Protein AF-A0A0L0JC84-F1 (afdb_monomer_lite)

Organism: NCBI:txid42234

pLDDT: mean 90.28, std 10.42, range [37.69, 98.5]

Radius of gyration: 19.43 Å; chains: 1; bounding box: 51×26×52 Å

InterPro domains:
  IPR034660 DinB/YfiT-like putative metalloenzymes [SSF109854] (8-104)

Sequence (166 aa):
MDHKDVDAAVAELLRVLGPRTSD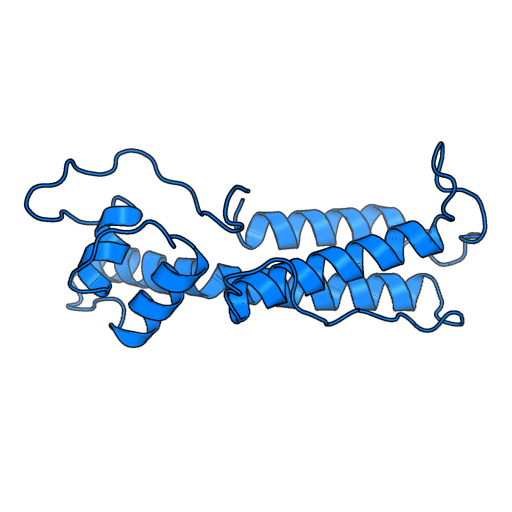DWTVPAGPLEWTCWETAAHIGHDLLAYAAQLAAQPTDGYLPIDLNVRPTASPAEVLQAVTACGGLLSSALATAETLLHTHDITQGLSVDWRPPAPLSTAVLTRLFPTAPPGDPTQVLLWCTGRGELTGLPRQTSWRWQAAQPD

Foldseek 3Di:
DFLVVLVVVLVVVCVPCVVVLPPDQCPCPVPDPDTNLVVLLVLLFVLQQLLVCLQPVDPDDTDPDTDDDPPPDGPVRSSVSNVVSSVSSSVSRVLLVVQVVVVVVCVVVVHPDFRDQVSLVSQCVRFVVVFDDDRSRQSSCQQVQNHDDPPDDGDPDHGTPSDDDD

Secondary structure (DSSP, 8-state):
--HHHHHHHHHHHHHHHGGGTTS-TTSB-TTSSSBHHHHHHHHHHHHHHHHHHHHH--SSSS-S------TT--HHHHHHHHHHHHHHHHHHHHHHHHHHHHHHHHHHTT------HHHHHHHHHHH-TTPPSS-HHHHHHHHTTSS--TTSPPPSS-----S---

Structure (mmCIF, N/CA/C/O backbone):
data_AF-A0A0L0JC84-F1
#
_entry.id   AF-A0A0L0JC84-F1
#
loop_
_atom_site.group_PDB
_atom_site.id
_atom_site.type_symbol
_atom_site.label_atom_id
_atom_site.label_alt_id
_atom_site.label_comp_id
_atom_site.label_asym_id
_atom_site.label_entity_id
_atom_site.label_seq_id
_atom_site.pdbx_PDB_ins_code
_atom_site.Cartn_x
_atom_site.Cartn_y
_atom_site.Cartn_z
_atom_site.occupancy
_atom_site.B_iso_or_equiv
_atom_site.auth_seq_id
_atom_site.auth_comp_id
_atom_site.auth_asym_id
_atom_site.auth_atom_id
_atom_site.pdbx_PDB_model_num
ATOM 1 N N . MET A 1 1 ? -4.615 8.855 1.224 1.00 64.12 1 MET A N 1
ATOM 2 C CA . MET A 1 1 ? -4.128 7.802 0.333 1.00 64.12 1 MET A CA 1
ATOM 3 C C . MET A 1 1 ? -4.551 6.482 0.942 1.00 64.12 1 MET A C 1
ATOM 5 O O . MET A 1 1 ? -4.226 6.269 2.107 1.00 64.12 1 MET A O 1
ATOM 9 N N . ASP A 1 2 ? -5.362 5.694 0.247 1.00 75.12 2 ASP A N 1
ATOM 10 C CA . ASP A 1 2 ? -5.817 4.363 0.672 1.00 75.12 2 ASP A CA 1
ATOM 11 C C . ASP A 1 2 ? -5.323 3.266 -0.297 1.00 75.12 2 ASP A C 1
ATOM 13 O O . ASP A 1 2 ? -4.504 3.525 -1.178 1.00 75.12 2 ASP A O 1
ATOM 17 N N . HIS A 1 3 ? -5.782 2.024 -0.118 1.00 82.25 3 HIS A N 1
ATOM 18 C CA . HIS A 1 3 ? -5.393 0.897 -0.975 1.00 82.25 3 HIS A CA 1
ATOM 19 C C . HIS A 1 3 ? -5.759 1.096 -2.459 1.00 82.25 3 HIS A C 1
ATOM 21 O O . HIS A 1 3 ? -5.001 0.680 -3.330 1.00 82.25 3 HIS A O 1
ATOM 27 N N . LYS A 1 4 ? -6.868 1.786 -2.763 1.00 84.88 4 LYS A N 1
ATOM 28 C CA . LYS A 1 4 ? -7.316 2.037 -4.142 1.00 84.88 4 LYS A CA 1
ATOM 29 C C . LYS A 1 4 ? -6.406 3.028 -4.843 1.00 84.88 4 LYS A C 1
ATOM 31 O O . LYS A 1 4 ? -6.193 2.898 -6.044 1.00 84.88 4 LYS A O 1
ATOM 36 N N . ASP A 1 5 ? -5.859 3.993 -4.108 1.00 89.56 5 ASP A N 1
ATOM 37 C CA . ASP A 1 5 ? -4.864 4.916 -4.656 1.00 89.56 5 ASP A CA 1
ATOM 38 C C . ASP A 1 5 ? -3.587 4.165 -5.072 1.00 89.56 5 ASP A C 1
ATOM 40 O O . ASP A 1 5 ? -3.033 4.441 -6.137 1.00 89.56 5 ASP A O 1
ATOM 44 N N . VAL A 1 6 ? -3.150 3.177 -4.275 1.00 91.31 6 VAL A N 1
ATOM 45 C CA . VAL A 1 6 ? -2.009 2.305 -4.615 1.00 91.31 6 VAL A CA 1
ATOM 46 C C . VAL A 1 6 ? -2.327 1.462 -5.850 1.00 91.31 6 VAL A C 1
ATOM 48 O O . VAL A 1 6 ? -1.548 1.456 -6.803 1.00 91.31 6 VAL A O 1
ATOM 51 N N . ASP A 1 7 ? -3.490 0.806 -5.871 1.00 89.56 7 ASP A N 1
ATOM 52 C CA . ASP A 1 7 ? -3.922 -0.020 -7.003 1.00 89.56 7 ASP A CA 1
ATOM 53 C C . ASP A 1 7 ? -4.028 0.807 -8.296 1.00 89.56 7 ASP A C 1
ATOM 55 O O . ASP A 1 7 ? -3.571 0.375 -9.355 1.00 89.56 7 ASP A O 1
ATOM 59 N N . ALA A 1 8 ? -4.577 2.023 -8.216 1.00 93.38 8 ALA A N 1
ATOM 60 C CA . ALA A 1 8 ? -4.702 2.933 -9.350 1.00 93.38 8 ALA A CA 1
ATOM 61 C C . ALA A 1 8 ? -3.337 3.422 -9.855 1.00 93.38 8 ALA A C 1
ATOM 63 O O . ALA A 1 8 ? -3.119 3.464 -11.066 1.00 93.38 8 ALA A O 1
ATOM 64 N N . ALA A 1 9 ? -2.404 3.751 -8.956 1.00 94.88 9 ALA A N 1
ATOM 65 C CA . ALA A 1 9 ? -1.054 4.168 -9.328 1.00 94.88 9 ALA A CA 1
ATOM 66 C C . ALA A 1 9 ? -0.276 3.038 -10.023 1.00 94.88 9 ALA A C 1
ATOM 68 O O . ALA A 1 9 ? 0.359 3.266 -11.054 1.00 94.88 9 ALA A O 1
ATOM 69 N N . VAL A 1 10 ? -0.368 1.807 -9.508 1.00 95.75 10 VAL A N 1
ATOM 70 C CA . VAL A 1 10 ? 0.247 0.624 -10.133 1.00 95.75 10 VAL A CA 1
ATOM 71 C C . VAL A 1 10 ? -0.405 0.322 -11.482 1.00 95.75 10 VAL A C 1
ATOM 73 O O . VAL A 1 10 ? 0.299 0.066 -12.459 1.00 95.75 10 VAL A O 1
ATOM 76 N N . ALA A 1 11 ? -1.735 0.395 -11.577 1.00 96.25 11 ALA A N 1
ATOM 77 C CA . ALA A 1 11 ? -2.446 0.199 -12.838 1.00 96.25 11 ALA A CA 1
ATOM 78 C C . ALA A 1 11 ? -2.040 1.239 -13.893 1.00 96.25 11 ALA A C 1
ATOM 80 O O . ALA A 1 11 ? -1.827 0.884 -15.053 1.00 96.25 11 ALA A O 1
ATOM 81 N N . GLU A 1 12 ? -1.883 2.503 -13.501 1.00 98.31 12 GLU A N 1
ATOM 82 C CA . GLU A 1 12 ? -1.438 3.573 -14.393 1.00 98.31 12 GLU A CA 1
ATOM 83 C C . GLU A 1 12 ? 0.011 3.367 -14.855 1.00 98.31 12 GLU A C 1
ATOM 85 O O . GLU A 1 12 ? 0.305 3.481 -16.048 1.00 98.31 12 GLU A O 1
ATOM 90 N N . LEU A 1 13 ? 0.902 2.967 -13.943 1.00 97.69 13 LEU A N 1
ATOM 91 C CA . LEU A 1 13 ? 2.276 2.589 -14.268 1.00 97.69 13 LEU A CA 1
ATOM 92 C C . LEU A 1 13 ? 2.306 1.458 -15.306 1.00 97.69 13 LEU A C 1
ATOM 94 O O . LEU A 1 13 ? 2.991 1.573 -16.324 1.00 97.69 13 LEU A O 1
ATOM 98 N N . LEU A 1 14 ? 1.523 0.393 -15.103 1.00 97.88 14 LEU A N 1
ATOM 99 C CA . LEU A 1 14 ? 1.427 -0.725 -16.048 1.00 97.88 14 LEU A CA 1
ATOM 100 C C . LEU A 1 14 ? 0.826 -0.304 -17.391 1.00 97.88 14 LEU A C 1
ATOM 102 O O . LEU A 1 14 ? 1.289 -0.753 -18.439 1.00 97.88 14 LEU A O 1
ATOM 106 N N . ARG A 1 15 ? -0.178 0.577 -17.382 1.00 98.38 15 ARG A N 1
ATOM 107 C CA . ARG A 1 15 ? -0.805 1.104 -18.600 1.00 98.38 15 ARG A CA 1
ATOM 108 C C . ARG A 1 15 ? 0.208 1.845 -19.475 1.00 98.38 15 ARG A C 1
ATOM 110 O O . ARG A 1 15 ? 0.148 1.734 -20.699 1.00 98.38 15 ARG A O 1
ATOM 117 N N . VAL A 1 16 ? 1.120 2.599 -18.861 1.00 98.19 16 VAL A N 1
ATOM 118 C CA . VAL A 1 16 ? 2.134 3.397 -19.567 1.00 98.19 16 VAL A CA 1
ATOM 119 C C . VAL A 1 16 ? 3.351 2.557 -19.963 1.00 98.19 16 VAL A C 1
ATOM 121 O O . VAL A 1 16 ? 3.801 2.641 -21.107 1.00 98.19 16 VAL A O 1
ATOM 124 N N . LEU A 1 17 ? 3.882 1.744 -19.045 1.00 97.81 17 LEU A N 1
ATOM 125 C CA . LEU A 1 17 ? 5.154 1.034 -19.228 1.00 97.81 17 LEU A CA 1
ATOM 126 C C . LEU A 1 17 ? 5.000 -0.379 -19.801 1.00 97.81 17 LEU A C 1
ATOM 128 O O . LEU A 1 17 ? 5.919 -0.875 -20.448 1.00 97.81 17 LEU A O 1
ATOM 132 N N . GLY A 1 18 ? 3.848 -1.028 -19.624 1.00 97.12 18 GLY A N 1
ATOM 133 C CA . GLY A 1 18 ? 3.590 -2.382 -20.126 1.00 97.12 18 GLY A CA 1
ATOM 134 C C . GLY A 1 18 ? 3.844 -2.541 -21.634 1.00 97.12 18 GLY A C 1
ATOM 135 O O . GLY A 1 18 ? 4.572 -3.459 -22.025 1.00 97.12 18 GLY A O 1
ATOM 136 N N . PRO A 1 19 ? 3.348 -1.627 -22.494 1.00 98.50 19 PRO A N 1
ATOM 137 C CA . PRO A 1 19 ? 3.623 -1.656 -23.934 1.00 98.50 19 PRO A CA 1
ATOM 138 C C . PRO A 1 19 ? 5.084 -1.374 -24.325 1.00 98.50 19 PRO A C 1
ATOM 140 O O . PRO A 1 19 ? 5.423 -1.484 -25.498 1.00 98.50 19 PRO A O 1
ATOM 143 N N . ARG A 1 20 ? 5.936 -0.974 -23.372 1.00 98.06 20 ARG A N 1
ATOM 144 C CA . ARG A 1 20 ? 7.325 -0.521 -23.572 1.00 98.06 20 ARG A CA 1
ATOM 145 C C . ARG A 1 20 ? 8.355 -1.521 -23.045 1.00 98.06 20 ARG A C 1
ATOM 147 O O . ARG A 1 20 ? 9.531 -1.198 -22.926 1.00 98.06 20 ARG A O 1
ATOM 154 N N . THR A 1 21 ? 7.929 -2.734 -22.700 1.00 98.00 21 THR A N 1
ATOM 155 C CA . THR A 1 21 ? 8.794 -3.759 -22.089 1.00 98.00 21 THR A CA 1
ATOM 156 C C . THR A 1 21 ? 9.859 -4.326 -23.034 1.00 98.00 21 THR A C 1
ATOM 158 O O . THR A 1 21 ? 10.797 -4.964 -22.562 1.00 98.00 21 THR A O 1
ATOM 161 N N . SER A 1 22 ? 9.739 -4.085 -24.345 1.00 97.62 22 SER A N 1
ATOM 162 C CA . SER A 1 22 ? 10.750 -4.419 -25.360 1.00 97.62 22 SER A CA 1
ATOM 163 C C . SER A 1 22 ? 11.745 -3.294 -25.656 1.00 97.62 22 SER A C 1
ATOM 165 O O . SER A 1 22 ? 12.679 -3.513 -26.425 1.00 97.62 22 SER A O 1
ATOM 167 N N . ASP A 1 23 ? 11.524 -2.093 -25.117 1.00 98.06 23 ASP A N 1
ATOM 168 C CA . ASP A 1 23 ? 12.410 -0.949 -25.332 1.00 98.06 23 ASP A CA 1
ATOM 169 C C . ASP A 1 23 ? 13.691 -1.105 -24.486 1.00 98.06 23 ASP A C 1
ATOM 171 O O . ASP A 1 23 ? 13.743 -1.894 -23.539 1.00 98.06 23 ASP A O 1
ATOM 175 N N . ASP A 1 24 ? 14.740 -0.345 -24.807 1.00 97.50 24 ASP A N 1
ATOM 176 C CA . ASP A 1 24 ? 15.986 -0.362 -24.035 1.00 97.50 24 ASP A CA 1
ATOM 177 C C . ASP A 1 24 ? 15.820 0.389 -22.705 1.00 97.50 24 ASP A C 1
ATOM 179 O O . ASP A 1 24 ? 15.730 1.615 -22.674 1.00 97.50 24 ASP A O 1
ATOM 183 N N . TRP A 1 25 ? 15.773 -0.355 -21.598 1.00 98.19 25 TRP A N 1
ATOM 184 C CA . TRP A 1 25 ? 15.642 0.198 -20.245 1.00 98.19 25 TRP A CA 1
ATOM 185 C C . TRP A 1 25 ? 16.988 0.438 -19.551 1.00 98.19 25 TRP A C 1
ATOM 187 O O . TRP A 1 25 ? 16.999 0.869 -18.398 1.00 98.19 25 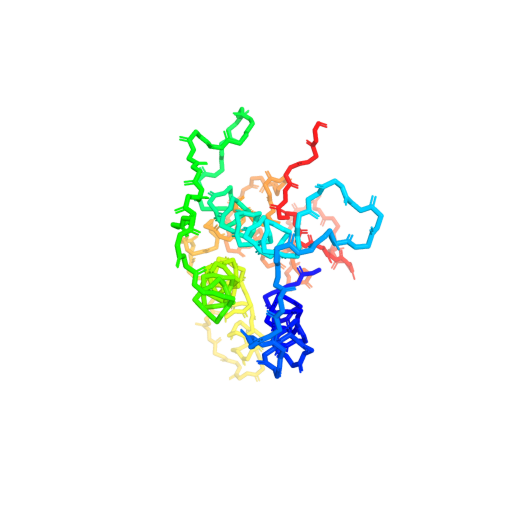TRP A O 1
ATOM 197 N N . THR A 1 26 ? 18.110 0.184 -20.233 1.00 96.81 26 THR A N 1
ATOM 198 C CA . THR A 1 26 ? 19.456 0.498 -19.724 1.00 96.81 26 THR A CA 1
ATOM 199 C C . THR A 1 26 ? 19.825 1.970 -19.912 1.00 96.81 26 THR A C 1
ATOM 201 O O . THR A 1 26 ? 20.831 2.434 -19.382 1.00 96.81 26 THR A O 1
ATOM 204 N N . VAL A 1 27 ? 19.000 2.730 -20.638 1.00 97.81 27 VAL A N 1
ATOM 205 C CA . VAL A 1 27 ? 19.157 4.180 -20.784 1.00 97.81 27 VAL A CA 1
ATOM 206 C C . VAL A 1 27 ? 18.801 4.917 -19.483 1.00 97.81 27 VAL A C 1
ATOM 208 O O . VAL A 1 27 ? 17.962 4.425 -18.719 1.00 97.81 27 VAL A O 1
ATOM 211 N N . PRO A 1 28 ? 19.374 6.111 -19.234 1.00 98.12 28 PRO A N 1
ATOM 212 C CA . PRO A 1 28 ? 19.018 6.941 -18.083 1.00 98.12 28 PRO A CA 1
ATOM 213 C C . PRO A 1 28 ? 17.527 7.308 -18.034 1.00 98.12 28 PRO A C 1
ATOM 215 O O . PRO A 1 28 ? 16.914 7.638 -19.056 1.00 98.12 28 PRO A O 1
ATOM 218 N N . ALA A 1 29 ? 16.952 7.316 -16.832 1.00 96.81 29 ALA A N 1
ATOM 219 C CA . ALA A 1 29 ? 15.582 7.737 -16.564 1.00 96.81 29 ALA A CA 1
ATOM 220 C C . ALA A 1 29 ? 15.478 9.271 -16.534 1.00 96.81 29 ALA A C 1
ATOM 222 O O . ALA A 1 29 ? 15.403 9.906 -15.481 1.00 96.81 29 ALA A O 1
ATOM 223 N N . GLY A 1 30 ? 15.469 9.886 -17.719 1.00 94.12 30 GLY A N 1
ATOM 224 C CA . GLY A 1 30 ? 15.372 11.338 -17.858 1.00 94.12 30 GLY A CA 1
ATOM 225 C C . GLY A 1 30 ? 16.556 12.048 -17.183 1.00 94.12 30 GLY A C 1
ATOM 226 O O . GLY A 1 30 ? 17.684 11.843 -17.622 1.00 94.12 30 GLY A O 1
ATOM 227 N N . PRO A 1 31 ? 16.335 12.900 -16.161 1.00 94.00 31 PRO A N 1
ATOM 228 C CA . PRO A 1 31 ? 17.412 13.600 -15.460 1.00 94.00 31 PRO A CA 1
ATOM 229 C C . PRO A 1 31 ? 18.078 12.774 -14.343 1.00 94.00 31 PRO A C 1
ATOM 231 O O . PRO A 1 31 ? 18.950 13.304 -13.659 1.00 94.00 31 PRO A O 1
ATOM 234 N N . LEU A 1 32 ? 17.634 11.538 -14.090 1.00 92.38 32 LEU A N 1
ATOM 235 C CA . LEU A 1 32 ? 18.194 10.697 -13.032 1.00 92.38 32 LEU A CA 1
ATOM 236 C C . LEU A 1 32 ? 19.502 10.036 -13.488 1.00 92.38 32 LEU A C 1
ATOM 238 O O . LEU A 1 32 ? 19.643 9.656 -14.647 1.00 92.38 32 LEU A O 1
ATOM 242 N N . GLU A 1 33 ? 20.420 9.828 -12.542 1.00 95.88 33 GLU A N 1
ATOM 243 C CA . GLU A 1 33 ? 21.622 8.998 -12.746 1.00 95.88 33 GLU A CA 1
ATOM 244 C C . GLU A 1 33 ? 21.274 7.511 -12.923 1.00 95.88 33 GLU A C 1
ATOM 246 O O . GLU A 1 33 ? 22.065 6.734 -13.450 1.00 95.88 33 GLU A O 1
ATOM 251 N N . TRP A 1 34 ? 20.084 7.109 -12.475 1.00 97.12 34 TRP A N 1
ATOM 252 C CA . TRP A 1 34 ? 19.577 5.750 -12.610 1.00 97.12 34 TRP A CA 1
ATOM 253 C C . TRP A 1 34 ? 19.011 5.487 -13.994 1.00 97.12 34 TRP A C 1
ATOM 255 O O . TRP A 1 34 ? 18.404 6.351 -14.629 1.00 97.12 34 TRP A O 1
ATOM 265 N N . THR A 1 35 ? 19.137 4.242 -14.425 1.00 98.38 35 THR A N 1
ATOM 266 C CA . THR A 1 35 ? 18.471 3.725 -15.615 1.00 98.38 35 THR A CA 1
ATOM 267 C C . THR A 1 35 ? 16.955 3.627 -15.419 1.00 98.38 35 THR A C 1
ATOM 269 O O . THR A 1 35 ? 16.441 3.605 -14.291 1.00 98.38 35 THR A O 1
ATOM 272 N N . CYS A 1 36 ? 16.206 3.530 -16.521 1.00 98.31 36 CYS A N 1
ATOM 273 C CA . CYS A 1 36 ? 14.772 3.224 -16.478 1.00 98.31 36 CYS A CA 1
ATOM 274 C C . CYS A 1 36 ? 14.495 1.930 -15.692 1.00 98.31 36 CYS A C 1
ATOM 276 O O . CYS A 1 36 ? 13.531 1.868 -14.927 1.00 98.31 36 CYS A O 1
ATOM 278 N N . TRP A 1 37 ? 15.360 0.921 -15.842 1.00 98.19 37 TRP A N 1
ATOM 279 C CA . TRP A 1 37 ? 15.269 -0.340 -15.109 1.00 98.19 37 TRP A CA 1
ATOM 280 C C . TRP A 1 37 ? 15.456 -0.159 -13.601 1.00 98.19 37 TRP A C 1
ATOM 282 O O . TRP A 1 37 ? 14.605 -0.596 -12.827 1.00 98.19 37 TRP A O 1
ATOM 292 N N . GLU A 1 38 ? 16.523 0.523 -13.178 1.00 97.81 38 GLU A N 1
ATOM 293 C CA . GLU A 1 38 ? 16.818 0.754 -11.755 1.00 97.81 38 GLU A CA 1
ATOM 294 C C . GLU A 1 38 ? 15.716 1.573 -11.086 1.00 97.81 38 GLU A C 1
ATOM 296 O O . GLU A 1 38 ? 15.284 1.253 -9.982 1.00 97.81 38 GLU A O 1
ATOM 301 N N . THR A 1 39 ? 15.188 2.571 -11.796 1.00 97.94 39 THR A N 1
ATOM 302 C CA . THR A 1 39 ? 14.077 3.394 -11.309 1.00 97.94 39 THR A CA 1
ATOM 303 C C . THR A 1 39 ? 12.815 2.555 -11.086 1.00 97.94 39 THR A C 1
ATOM 305 O O . THR A 1 39 ? 12.155 2.689 -10.058 1.00 97.94 39 THR A O 1
ATOM 308 N N . ALA A 1 40 ? 12.481 1.645 -12.008 1.00 97.12 40 ALA A N 1
ATOM 309 C CA . ALA A 1 40 ? 11.334 0.752 -11.843 1.00 97.12 40 ALA A CA 1
ATOM 310 C C . ALA A 1 40 ? 11.539 -0.267 -10.706 1.00 97.12 40 ALA A C 1
ATOM 312 O O . ALA A 1 40 ? 10.608 -0.530 -9.944 1.00 97.12 40 ALA A O 1
ATOM 313 N N . ALA A 1 41 ? 12.750 -0.812 -10.554 1.00 96.38 41 ALA A N 1
ATOM 314 C CA . ALA A 1 41 ? 13.084 -1.701 -9.442 1.00 96.38 41 ALA A CA 1
ATOM 315 C C . ALA A 1 41 ? 12.970 -0.980 -8.087 1.00 96.38 41 ALA A C 1
ATOM 317 O O . ALA A 1 41 ? 12.419 -1.542 -7.138 1.00 96.38 41 ALA A O 1
ATOM 318 N N . HIS A 1 42 ? 13.401 0.283 -8.023 1.00 96.44 42 HIS A N 1
ATOM 319 C CA . HIS A 1 42 ? 13.280 1.124 -6.835 1.00 96.44 42 HIS A CA 1
ATOM 320 C C . HIS A 1 42 ? 11.819 1.361 -6.418 1.00 96.44 42 HIS A C 1
ATOM 322 O O . HIS A 1 42 ? 11.505 1.263 -5.237 1.00 96.44 42 HIS A O 1
ATOM 328 N N . ILE A 1 43 ? 10.895 1.550 -7.371 1.00 96.38 43 ILE A N 1
ATOM 329 C CA . ILE A 1 43 ? 9.454 1.629 -7.059 1.00 96.38 43 ILE A CA 1
ATOM 330 C C . ILE A 1 43 ? 8.984 0.360 -6.330 1.00 96.38 43 ILE A C 1
ATOM 332 O O . ILE A 1 43 ? 8.258 0.440 -5.340 1.00 96.38 43 ILE A O 1
ATOM 336 N N . GLY A 1 44 ? 9.395 -0.822 -6.803 1.00 94.25 44 GLY A N 1
ATOM 337 C CA . GLY A 1 44 ? 9.060 -2.090 -6.150 1.00 94.25 44 GLY A CA 1
ATOM 338 C C . GLY A 1 44 ? 9.638 -2.184 -4.737 1.00 94.25 44 GLY A C 1
ATOM 339 O O . GLY A 1 44 ? 8.937 -2.610 -3.818 1.00 94.25 44 GLY A O 1
ATOM 340 N N . HIS A 1 45 ? 10.887 -1.748 -4.564 1.00 94.81 45 HIS A N 1
ATOM 341 C CA . HIS A 1 45 ? 11.558 -1.698 -3.267 1.00 94.81 45 HIS A CA 1
ATOM 342 C C . HIS A 1 45 ? 10.787 -0.828 -2.271 1.00 94.81 45 HIS A C 1
ATOM 344 O O . HIS A 1 45 ? 10.445 -1.309 -1.193 1.00 94.81 45 HIS A O 1
ATOM 350 N N . ASP A 1 46 ? 10.429 0.398 -2.651 1.00 94.12 46 ASP A N 1
ATOM 351 C CA . ASP A 1 46 ? 9.721 1.328 -1.770 1.00 94.12 46 ASP A CA 1
ATOM 352 C C . ASP A 1 46 ? 8.338 0.798 -1.377 1.00 94.12 46 ASP A C 1
ATOM 354 O O . ASP A 1 46 ? 7.968 0.824 -0.203 1.00 94.12 46 ASP A O 1
ATOM 358 N N . LEU A 1 47 ? 7.590 0.229 -2.331 1.00 94.12 47 LEU A N 1
ATOM 359 C CA . LEU A 1 47 ? 6.290 -0.390 -2.054 1.00 94.12 47 LEU A CA 1
ATOM 360 C C . LEU A 1 47 ? 6.408 -1.549 -1.052 1.00 94.12 47 LEU A C 1
ATOM 362 O O . LEU A 1 47 ? 5.587 -1.651 -0.135 1.00 94.12 47 LEU A O 1
ATOM 366 N N . LEU A 1 48 ? 7.427 -2.406 -1.193 1.00 93.56 48 LEU A N 1
ATOM 367 C CA . LEU A 1 48 ? 7.683 -3.485 -0.237 1.00 93.56 48 LEU A CA 1
ATOM 368 C C . LEU A 1 48 ? 8.084 -2.930 1.131 1.00 93.56 48 LEU A C 1
ATOM 370 O O . LEU A 1 48 ? 7.562 -3.388 2.149 1.00 93.56 48 LEU A O 1
ATOM 374 N N . ALA A 1 49 ? 8.993 -1.956 1.157 1.00 90.19 49 ALA A N 1
ATOM 375 C CA . ALA A 1 49 ? 9.477 -1.341 2.380 1.00 90.19 49 ALA A CA 1
ATOM 376 C C . ALA A 1 49 ? 8.311 -0.725 3.165 1.00 90.19 49 ALA A C 1
ATOM 378 O O . ALA A 1 49 ? 8.136 -1.039 4.340 1.00 90.19 49 ALA A O 1
ATOM 379 N N . TYR A 1 50 ? 7.431 0.042 2.515 1.00 90.31 50 TYR A N 1
ATOM 380 C CA . TYR A 1 50 ? 6.233 0.597 3.153 1.00 90.31 50 TYR A CA 1
ATOM 381 C C . TYR A 1 50 ? 5.280 -0.483 3.665 1.00 90.31 50 TYR A C 1
ATOM 383 O O . TYR A 1 50 ? 4.796 -0.388 4.795 1.00 90.31 50 TYR A O 1
ATOM 391 N N . ALA A 1 51 ? 5.035 -1.538 2.881 1.00 90.25 51 ALA A N 1
ATOM 392 C CA . ALA A 1 51 ? 4.200 -2.652 3.324 1.00 90.25 51 ALA A CA 1
ATOM 393 C C . ALA A 1 51 ? 4.775 -3.314 4.588 1.00 90.25 51 ALA A C 1
ATOM 395 O O . ALA A 1 51 ? 4.035 -3.635 5.520 1.00 90.25 51 ALA A O 1
ATOM 396 N N . ALA A 1 52 ? 6.098 -3.478 4.648 1.00 88.88 52 ALA A N 1
ATOM 397 C CA . ALA A 1 52 ? 6.784 -4.069 5.787 1.00 88.88 52 ALA A CA 1
ATOM 398 C C . ALA A 1 52 ? 6.789 -3.151 7.022 1.00 88.88 52 ALA A C 1
ATOM 400 O O . ALA A 1 52 ? 6.539 -3.636 8.127 1.00 88.88 52 ALA A O 1
ATOM 401 N N . GLN A 1 53 ? 6.977 -1.837 6.849 1.00 86.44 53 GLN A N 1
ATOM 402 C CA . GLN A 1 53 ? 6.862 -0.856 7.937 1.00 86.44 53 GLN A CA 1
ATOM 403 C C . GLN A 1 53 ? 5.457 -0.875 8.548 1.00 86.44 53 GLN A C 1
ATOM 405 O O . GLN A 1 53 ? 5.314 -0.932 9.771 1.00 86.44 53 GLN A O 1
ATOM 410 N N . LEU A 1 54 ? 4.418 -0.913 7.705 1.00 82.56 54 LEU A N 1
ATOM 411 C CA . LEU A 1 54 ? 3.040 -1.074 8.165 1.00 82.56 54 LEU A CA 1
ATOM 412 C C . LEU A 1 54 ? 2.841 -2.405 8.886 1.00 82.56 54 LEU A C 1
ATOM 414 O O . LEU A 1 54 ? 2.136 -2.460 9.884 1.00 82.56 54 LEU A O 1
ATOM 418 N N . ALA A 1 55 ? 3.440 -3.493 8.408 1.00 82.06 55 ALA A N 1
ATOM 419 C CA . ALA A 1 55 ? 3.265 -4.799 9.026 1.00 82.06 55 ALA A CA 1
ATOM 420 C C . ALA A 1 55 ? 3.946 -4.911 10.401 1.00 82.06 55 ALA A C 1
ATOM 422 O O . ALA A 1 55 ? 3.337 -5.465 11.320 1.00 82.06 55 ALA A O 1
ATOM 423 N N . ALA A 1 56 ? 5.181 -4.416 10.531 1.00 80.44 56 ALA A N 1
ATOM 424 C CA . ALA A 1 56 ? 6.043 -4.663 11.689 1.00 80.44 56 ALA A CA 1
ATOM 425 C C . ALA A 1 56 ? 6.095 -3.519 12.707 1.00 80.44 56 ALA A C 1
ATOM 427 O O . ALA A 1 56 ? 6.390 -3.778 13.869 1.00 80.44 56 ALA A O 1
ATOM 428 N N . GLN A 1 57 ? 5.823 -2.282 12.283 1.00 78.50 57 GLN A N 1
ATOM 429 C CA . GLN A 1 57 ? 5.867 -1.087 13.128 1.00 78.50 57 GLN A CA 1
ATOM 430 C C . GLN A 1 57 ? 7.165 -0.922 13.935 1.00 78.50 57 GLN A C 1
ATOM 432 O O . GLN A 1 57 ? 7.127 -0.877 15.170 1.00 78.50 57 GLN A O 1
ATOM 437 N N . PRO A 1 58 ? 8.330 -0.851 13.272 1.00 79.75 58 PRO A N 1
ATOM 438 C CA . PRO A 1 58 ? 9.579 -0.647 13.987 1.00 79.75 58 PRO A CA 1
ATOM 439 C C . PRO A 1 58 ? 9.574 0.702 14.712 1.00 79.75 58 PRO A C 1
ATOM 441 O O . PRO A 1 58 ? 9.040 1.696 14.225 1.00 79.75 58 PRO A O 1
ATOM 444 N N . THR A 1 59 ? 10.201 0.731 15.884 1.00 76.88 59 THR A N 1
ATOM 445 C CA . THR A 1 59 ? 10.374 1.953 16.680 1.00 76.88 59 THR A CA 1
ATOM 446 C C . THR A 1 59 ? 11.634 2.734 16.308 1.00 76.88 59 THR A C 1
ATOM 448 O O . THR A 1 59 ? 11.866 3.794 16.878 1.00 76.88 59 THR A O 1
ATOM 451 N N . ASP A 1 60 ? 12.467 2.198 15.412 1.00 78.62 60 ASP A N 1
ATOM 452 C CA . ASP A 1 60 ? 13.763 2.767 15.036 1.00 78.62 60 ASP A CA 1
ATOM 453 C C . ASP A 1 60 ? 14.054 2.504 13.548 1.00 78.62 60 ASP A C 1
ATOM 455 O O . ASP A 1 60 ? 14.602 1.467 13.174 1.00 78.62 60 ASP A O 1
ATOM 459 N N . GLY A 1 61 ? 13.616 3.431 12.691 1.00 79.44 61 GLY A N 1
ATOM 460 C CA . GLY A 1 61 ? 13.937 3.453 11.262 1.00 79.44 61 GLY A CA 1
ATOM 461 C C . GLY A 1 61 ? 13.292 2.361 10.395 1.00 79.44 61 GLY A C 1
ATOM 462 O O . GLY A 1 61 ? 12.298 1.723 10.754 1.00 79.44 61 GLY A O 1
ATOM 463 N N . TYR A 1 62 ? 13.844 2.187 9.189 1.00 81.69 62 TYR A N 1
ATOM 464 C CA . TYR A 1 62 ? 13.455 1.114 8.273 1.00 81.69 62 TYR A CA 1
ATOM 465 C C . TYR A 1 62 ? 13.909 -0.246 8.791 1.00 81.69 62 TYR A C 1
ATOM 467 O O . TYR A 1 62 ? 15.005 -0.390 9.334 1.00 81.69 62 TYR A O 1
ATOM 475 N N . LEU A 1 63 ? 13.075 -1.263 8.571 1.00 85.81 63 LEU A N 1
ATOM 476 C CA . LEU A 1 63 ? 13.473 -2.645 8.806 1.00 85.81 63 LEU A CA 1
ATOM 477 C C . LEU A 1 63 ? 14.751 -2.996 8.023 1.00 85.81 63 LEU A C 1
ATOM 479 O O . LEU A 1 63 ? 14.921 -2.540 6.893 1.00 85.81 63 LEU A O 1
ATOM 483 N N . PRO A 1 64 ? 15.615 -3.872 8.570 1.00 90.12 64 PRO A N 1
ATOM 484 C CA . PRO A 1 64 ? 16.851 -4.307 7.921 1.00 90.12 64 PRO A CA 1
ATOM 485 C C . PRO A 1 64 ? 16.573 -5.375 6.848 1.00 90.12 64 PRO A C 1
ATOM 487 O O . PRO A 1 64 ? 17.125 -6.475 6.884 1.00 90.12 64 PRO A O 1
ATOM 490 N N . ILE A 1 65 ? 15.663 -5.075 5.924 1.00 85.38 65 ILE A N 1
ATOM 491 C CA . ILE A 1 65 ? 15.281 -5.927 4.800 1.00 85.38 65 ILE A CA 1
ATOM 492 C C . ILE A 1 65 ? 15.329 -5.103 3.518 1.00 85.38 65 ILE A C 1
ATOM 494 O O . ILE A 1 65 ? 15.009 -3.919 3.533 1.00 85.38 65 ILE A O 1
ATOM 498 N N . ASP A 1 66 ? 15.706 -5.744 2.419 1.00 88.31 66 ASP A N 1
ATOM 499 C CA . ASP A 1 66 ? 15.845 -5.094 1.119 1.00 88.31 66 ASP A CA 1
ATOM 500 C C . ASP A 1 66 ? 15.242 -5.981 0.018 1.00 88.31 66 ASP A C 1
ATOM 502 O O . ASP A 1 66 ? 15.299 -7.217 0.089 1.00 88.31 66 ASP A O 1
ATOM 506 N N . LEU A 1 67 ? 14.655 -5.350 -0.999 1.00 91.00 67 LEU A N 1
ATOM 507 C CA . LEU A 1 67 ? 14.202 -6.015 -2.214 1.00 91.00 67 LEU A CA 1
ATOM 508 C C . LEU A 1 67 ? 15.346 -6.024 -3.223 1.00 91.00 67 LEU A C 1
ATOM 510 O O . LEU A 1 67 ? 15.613 -5.031 -3.890 1.00 91.00 67 LEU A O 1
ATOM 514 N N . ASN A 1 68 ? 15.935 -7.195 -3.440 1.00 94.25 68 ASN A N 1
ATOM 515 C CA . ASN A 1 68 ? 16.905 -7.369 -4.512 1.00 94.25 68 ASN A CA 1
ATOM 516 C C . ASN A 1 68 ? 16.251 -7.992 -5.756 1.00 94.25 68 ASN A C 1
ATOM 518 O O . ASN A 1 68 ? 16.049 -9.210 -5.824 1.00 94.25 68 ASN A O 1
ATOM 522 N N . VAL A 1 69 ? 15.927 -7.168 -6.756 1.00 93.69 69 VAL A N 1
ATOM 523 C CA . VAL A 1 69 ? 15.493 -7.659 -8.072 1.00 93.69 69 VAL A CA 1
ATOM 524 C C . VAL A 1 69 ? 16.712 -8.187 -8.828 1.00 93.69 69 VAL A C 1
ATOM 526 O O . VAL A 1 69 ? 17.739 -7.520 -8.917 1.00 93.69 69 VAL A O 1
ATOM 529 N N . ARG A 1 70 ? 16.616 -9.401 -9.389 1.00 96.06 70 ARG A N 1
ATOM 530 C CA . ARG A 1 70 ? 17.735 -10.005 -10.132 1.00 96.06 70 ARG A CA 1
ATOM 531 C C . ARG A 1 70 ? 18.188 -9.065 -11.264 1.00 96.06 70 ARG A C 1
ATOM 533 O O . ARG A 1 70 ? 17.336 -8.711 -12.074 1.00 96.06 70 ARG A O 1
ATOM 540 N N . PRO A 1 71 ? 19.494 -8.764 -11.418 1.00 91.75 71 PRO A N 1
ATOM 541 C CA . PRO A 1 71 ? 19.982 -7.855 -12.467 1.00 91.75 71 PRO A CA 1
ATOM 542 C C . PRO A 1 71 ? 19.677 -8.313 -13.899 1.00 91.75 71 PRO A C 1
ATOM 544 O O . PRO A 1 71 ? 19.713 -7.526 -14.835 1.00 91.75 71 PRO A O 1
ATOM 547 N N . THR A 1 72 ? 19.399 -9.605 -14.083 1.00 94.94 72 THR A N 1
ATOM 548 C CA . THR A 1 72 ? 19.027 -10.196 -15.374 1.00 94.94 72 THR A CA 1
ATOM 549 C C . THR A 1 72 ? 17.525 -10.168 -15.649 1.00 94.94 72 THR A C 1
ATOM 551 O O . THR A 1 72 ? 17.105 -10.665 -16.692 1.00 94.94 72 THR A O 1
ATOM 554 N N . ALA A 1 73 ? 16.706 -9.656 -14.724 1.00 97.62 73 ALA A N 1
ATOM 555 C CA . ALA A 1 73 ? 15.266 -9.590 -14.911 1.00 97.62 73 ALA A CA 1
ATOM 556 C C . ALA A 1 73 ? 14.925 -8.631 -16.055 1.00 97.62 73 ALA A C 1
ATOM 558 O O . ALA A 1 73 ? 15.412 -7.503 -16.122 1.00 97.62 73 ALA A O 1
ATOM 559 N N . SER A 1 74 ? 14.058 -9.078 -16.950 1.00 98.12 74 SER A N 1
ATOM 560 C CA . SER A 1 74 ? 13.503 -8.247 -18.011 1.00 98.12 74 SER A CA 1
ATOM 561 C C . SER A 1 74 ? 12.627 -7.120 -17.439 1.00 98.12 74 SER A C 1
ATOM 563 O O . SER A 1 74 ? 12.068 -7.269 -16.348 1.00 98.12 74 SER A O 1
ATOM 565 N N . PRO A 1 75 ? 12.408 -6.022 -18.185 1.00 98.38 75 PRO A N 1
ATOM 566 C CA . PRO A 1 75 ? 11.437 -4.989 -17.819 1.00 98.38 75 PRO A CA 1
ATOM 567 C C . PRO A 1 75 ? 10.064 -5.531 -17.403 1.00 98.38 75 PRO A C 1
ATOM 569 O O . PRO A 1 75 ? 9.473 -5.068 -16.431 1.00 98.38 75 PRO A O 1
ATOM 572 N N . ALA A 1 76 ? 9.565 -6.558 -18.097 1.00 97.75 76 ALA A N 1
ATOM 573 C CA . ALA A 1 76 ? 8.293 -7.191 -17.765 1.00 97.75 76 ALA A CA 1
ATOM 574 C C . ALA A 1 76 ? 8.317 -7.870 -16.382 1.00 97.75 76 ALA A C 1
ATOM 576 O O . ALA A 1 76 ? 7.358 -7.742 -15.623 1.00 97.75 76 ALA A O 1
ATOM 577 N N . GLU A 1 77 ? 9.407 -8.555 -16.029 1.00 97.81 77 GLU A N 1
ATOM 578 C CA . GLU A 1 77 ? 9.579 -9.165 -14.704 1.00 97.81 77 GLU A CA 1
ATOM 579 C C . GLU A 1 77 ? 9.718 -8.106 -13.600 1.00 97.81 77 GLU A C 1
ATOM 581 O O . GLU A 1 77 ? 9.171 -8.286 -12.512 1.00 97.81 77 GLU A O 1
ATOM 586 N N . VAL A 1 78 ? 10.376 -6.971 -13.873 1.00 97.56 78 VAL A N 1
ATOM 587 C CA . VAL A 1 78 ? 10.429 -5.840 -12.928 1.00 97.56 78 VAL A CA 1
ATOM 588 C C . VAL A 1 78 ? 9.028 -5.280 -12.677 1.00 97.56 78 VAL A C 1
ATOM 590 O O . VAL A 1 78 ? 8.637 -5.096 -11.527 1.00 97.56 78 VAL A O 1
ATOM 593 N N . LEU A 1 79 ? 8.227 -5.077 -13.727 1.00 97.56 79 LEU A N 1
ATOM 594 C CA . LEU A 1 79 ? 6.840 -4.621 -13.589 1.00 97.56 79 LEU A CA 1
ATOM 595 C C . LEU A 1 79 ? 5.966 -5.617 -12.809 1.00 97.56 79 LEU A C 1
ATOM 597 O O . LEU A 1 79 ? 5.099 -5.203 -12.035 1.00 97.56 79 LEU A O 1
ATOM 601 N N . GLN A 1 80 ? 6.205 -6.923 -12.956 1.00 96.31 80 GLN A N 1
ATOM 602 C CA . GLN A 1 80 ? 5.549 -7.943 -12.129 1.00 96.31 80 GLN A CA 1
ATOM 603 C C . GLN A 1 80 ? 5.952 -7.822 -10.655 1.00 96.31 80 GLN A C 1
ATOM 605 O O . GLN A 1 80 ? 5.083 -7.894 -9.786 1.00 96.31 80 GLN A O 1
ATOM 610 N N . ALA A 1 81 ? 7.236 -7.586 -10.362 1.00 96.19 81 ALA A N 1
ATOM 611 C CA . ALA A 1 81 ? 7.708 -7.355 -8.999 1.00 96.19 81 ALA A CA 1
ATOM 612 C C . ALA A 1 81 ? 7.075 -6.096 -8.381 1.00 96.19 81 ALA A C 1
ATOM 614 O O . ALA A 1 81 ? 6.571 -6.160 -7.261 1.00 96.19 81 ALA A O 1
ATOM 615 N N . VAL A 1 82 ? 7.010 -4.987 -9.128 1.00 96.94 82 VAL A N 1
ATOM 616 C CA . VAL A 1 82 ? 6.307 -3.757 -8.717 1.00 96.94 82 VAL A CA 1
ATOM 617 C C . VAL A 1 82 ? 4.838 -4.045 -8.407 1.00 96.94 82 VAL A C 1
ATOM 619 O O . VAL A 1 82 ? 4.339 -3.643 -7.360 1.00 96.94 82 VAL A O 1
ATOM 622 N N . THR A 1 83 ? 4.158 -4.795 -9.278 1.00 95.25 83 THR A N 1
ATOM 623 C CA . THR A 1 83 ? 2.746 -5.165 -9.091 1.00 95.25 83 THR A CA 1
ATOM 624 C C . THR A 1 83 ? 2.543 -5.984 -7.818 1.00 95.25 83 THR A C 1
ATOM 626 O O . THR A 1 83 ? 1.627 -5.710 -7.044 1.00 95.25 83 THR A O 1
ATOM 629 N N . ALA A 1 84 ? 3.413 -6.965 -7.566 1.00 94.44 84 ALA A N 1
ATOM 630 C CA . ALA A 1 84 ? 3.355 -7.779 -6.357 1.00 94.44 84 ALA A CA 1
ATOM 631 C C . ALA A 1 84 ? 3.578 -6.935 -5.091 1.00 94.44 84 ALA A C 1
ATOM 633 O O . ALA A 1 84 ? 2.802 -7.044 -4.142 1.00 94.44 84 ALA A O 1
ATOM 634 N N . CYS A 1 85 ? 4.584 -6.055 -5.085 1.00 95.44 85 CYS A N 1
ATOM 635 C CA . CYS A 1 85 ? 4.871 -5.181 -3.944 1.00 95.44 85 CYS A CA 1
ATOM 636 C C . CYS A 1 85 ? 3.736 -4.175 -3.694 1.00 95.44 85 CYS A C 1
ATOM 638 O O . CYS A 1 85 ? 3.323 -3.982 -2.552 1.00 95.44 85 CYS A O 1
ATOM 640 N N . GLY A 1 86 ? 3.165 -3.604 -4.758 1.00 93.44 86 GLY A N 1
ATOM 641 C CA . GLY A 1 86 ? 1.978 -2.754 -4.672 1.00 93.44 86 GLY A CA 1
ATOM 642 C C . GLY A 1 86 ? 0.773 -3.490 -4.086 1.00 93.44 86 GLY A C 1
ATOM 643 O O . GLY A 1 86 ? 0.112 -2.965 -3.195 1.00 93.44 86 GLY A O 1
ATOM 644 N N . GLY A 1 87 ? 0.539 -4.741 -4.496 1.00 90.12 87 GLY A N 1
ATOM 645 C CA . GLY A 1 87 ? -0.509 -5.593 -3.931 1.00 90.12 87 GLY A CA 1
ATOM 646 C C . GLY A 1 87 ? -0.305 -5.921 -2.447 1.00 90.12 87 GLY A C 1
ATOM 647 O O . GLY A 1 87 ? -1.278 -5.970 -1.690 1.00 90.12 87 GLY A O 1
ATOM 648 N N . LEU A 1 88 ? 0.943 -6.101 -1.997 1.00 90.56 88 LEU A N 1
ATOM 649 C CA . LEU A 1 88 ? 1.264 -6.281 -0.575 1.00 90.56 88 LEU A CA 1
ATOM 650 C C . LEU A 1 88 ? 0.933 -5.023 0.237 1.00 90.56 88 LEU A C 1
ATOM 652 O O . LEU A 1 88 ? 0.273 -5.124 1.274 1.00 90.56 88 LEU A O 1
ATOM 656 N N . LEU A 1 89 ? 1.330 -3.843 -0.250 1.00 90.38 89 LEU A N 1
ATOM 657 C CA . LEU A 1 89 ? 1.002 -2.567 0.391 1.00 90.38 89 LEU A CA 1
ATOM 658 C C . LEU A 1 89 ? -0.514 -2.323 0.413 1.00 90.38 89 LEU A C 1
ATOM 660 O O . LEU A 1 89 ? -1.079 -2.008 1.460 1.00 90.38 89 LEU A O 1
ATOM 664 N N . SER A 1 90 ? -1.184 -2.541 -0.718 1.00 88.69 90 SER A N 1
ATOM 665 C CA . SER A 1 90 ? -2.642 -2.451 -0.854 1.00 88.69 90 SER A CA 1
ATOM 666 C C . SER A 1 90 ? -3.353 -3.368 0.149 1.00 88.69 90 SER A C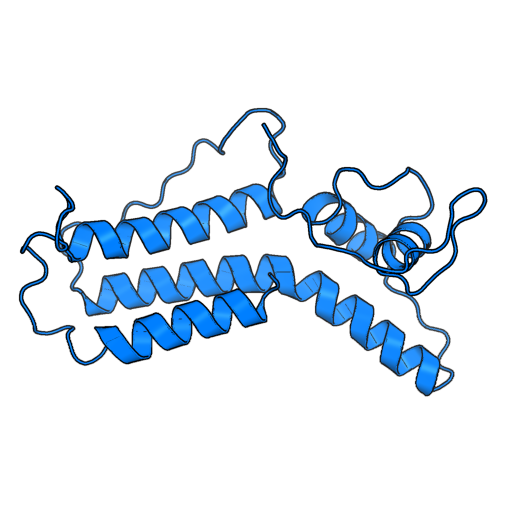 1
ATOM 668 O O . SER A 1 90 ? -4.225 -2.923 0.895 1.00 88.69 90 SER A O 1
ATOM 670 N N . SER A 1 91 ? -2.901 -4.617 0.289 1.00 83.81 91 SER A N 1
ATOM 671 C CA . SER A 1 91 ? -3.459 -5.580 1.251 1.00 83.81 91 SER A CA 1
ATOM 672 C C . SER A 1 91 ? -3.290 -5.136 2.707 1.00 83.81 91 SER A C 1
ATOM 674 O O . SER A 1 91 ? -4.207 -5.302 3.518 1.00 83.81 91 SER A O 1
ATOM 676 N N . ALA A 1 92 ? -2.142 -4.541 3.049 1.00 82.06 92 ALA A N 1
ATOM 677 C CA . ALA A 1 92 ? -1.908 -3.993 4.383 1.00 82.06 92 ALA A CA 1
ATOM 678 C C . ALA A 1 92 ? -2.899 -2.859 4.720 1.00 82.06 92 ALA A C 1
ATOM 680 O O . ALA A 1 92 ? -3.351 -2.753 5.862 1.00 82.06 92 ALA A O 1
ATOM 681 N N . LEU A 1 93 ? -3.291 -2.062 3.721 1.00 83.31 93 LEU A N 1
ATOM 682 C CA . LEU A 1 93 ? -4.252 -0.962 3.851 1.00 83.31 93 LEU A CA 1
ATOM 683 C C . LEU A 1 93 ? -5.723 -1.440 3.819 1.00 83.31 93 LEU A C 1
ATOM 685 O O . LEU A 1 93 ? -6.560 -0.934 4.571 1.00 83.31 93 LEU A O 1
ATOM 689 N N . ALA A 1 94 ? -6.054 -2.443 2.999 1.00 84.88 94 ALA A N 1
ATOM 690 C CA . ALA A 1 94 ? -7.428 -2.881 2.713 1.00 84.88 94 ALA A CA 1
ATOM 691 C C . ALA A 1 94 ? -8.182 -3.489 3.916 1.00 84.88 94 ALA A C 1
ATOM 693 O O . ALA A 1 94 ? -9.418 -3.523 3.935 1.00 84.88 94 ALA A O 1
ATOM 694 N N . THR A 1 95 ? -7.461 -3.949 4.946 1.00 83.81 95 THR A N 1
ATOM 695 C CA . THR A 1 95 ? -8.074 -4.512 6.165 1.00 83.81 95 THR A CA 1
ATOM 696 C C . THR A 1 95 ? -8.994 -3.498 6.848 1.00 83.81 95 THR A C 1
ATOM 698 O O . THR A 1 95 ? -10.097 -3.847 7.272 1.00 83.81 95 THR A O 1
ATOM 701 N N . ALA A 1 96 ? -8.570 -2.235 6.928 1.00 85.38 96 ALA A N 1
ATOM 702 C CA . ALA A 1 96 ? -9.353 -1.185 7.566 1.00 85.38 96 ALA A CA 1
ATOM 703 C C . ALA A 1 96 ? -10.653 -0.916 6.800 1.00 85.38 96 ALA A C 1
ATOM 705 O O . ALA A 1 96 ? -11.733 -0.930 7.382 1.00 85.38 96 ALA A O 1
ATOM 706 N N . GLU A 1 97 ? -10.557 -0.770 5.483 1.00 84.94 97 GLU A N 1
ATOM 707 C CA . GLU A 1 97 ? -11.691 -0.524 4.587 1.00 84.94 97 GLU A CA 1
ATOM 708 C C . GLU A 1 97 ? -12.746 -1.630 4.677 1.00 84.94 97 GLU A C 1
ATOM 710 O O . GLU A 1 97 ? -13.936 -1.347 4.811 1.00 84.94 97 GLU A O 1
ATOM 715 N N . THR A 1 98 ? -12.312 -2.893 4.703 1.00 88.38 98 THR A N 1
ATOM 716 C CA . THR A 1 98 ? -13.221 -4.040 4.836 1.00 88.38 98 THR A CA 1
ATOM 717 C C . THR A 1 98 ? -14.002 -3.984 6.149 1.00 88.38 98 THR A C 1
ATOM 719 O O . THR A 1 98 ? -15.224 -4.139 6.149 1.00 88.38 98 THR A O 1
ATOM 722 N N . LEU A 1 99 ? -13.328 -3.731 7.275 1.00 91.56 99 LEU A N 1
ATOM 723 C CA . LEU A 1 99 ? -13.978 -3.658 8.587 1.00 91.56 99 LEU A CA 1
ATOM 724 C C . LEU A 1 99 ? -14.935 -2.472 8.690 1.00 91.56 99 LEU A C 1
ATOM 726 O O . LEU A 1 99 ? -16.056 -2.625 9.176 1.00 91.56 99 LEU A O 1
ATOM 730 N N . LEU A 1 100 ? -14.495 -1.297 8.241 1.00 91.75 100 LEU A N 1
ATOM 731 C CA . LEU A 1 100 ? -15.261 -0.063 8.360 1.00 91.75 100 LEU A CA 1
ATOM 732 C C . LEU A 1 100 ? -16.491 -0.082 7.462 1.00 91.75 100 LEU A C 1
ATOM 734 O O . LEU A 1 100 ? -17.576 0.248 7.925 1.00 91.75 100 LEU A O 1
ATOM 738 N N . HIS A 1 101 ? -16.368 -0.538 6.219 1.00 93.81 101 HIS A N 1
ATOM 739 C CA . HIS A 1 101 ? -17.519 -0.601 5.326 1.00 93.81 101 HIS A CA 1
ATOM 740 C C . HIS A 1 101 ? -18.456 -1.770 5.633 1.00 93.81 101 HIS A C 1
ATOM 742 O O . HIS A 1 101 ? -19.664 -1.632 5.458 1.00 93.81 101 HIS A O 1
ATOM 748 N N . THR A 1 102 ? -17.954 -2.873 6.200 1.00 94.19 102 THR A N 1
ATOM 749 C CA . THR A 1 102 ? -18.838 -3.878 6.814 1.00 94.19 102 THR A CA 1
ATOM 750 C C . THR A 1 102 ? -19.626 -3.257 7.968 1.00 94.19 102 THR A C 1
ATOM 752 O O . THR A 1 102 ? -20.833 -3.474 8.062 1.00 94.19 102 THR A O 1
ATOM 755 N N . HIS A 1 103 ? -18.988 -2.421 8.801 1.00 95.56 103 HIS A N 1
ATOM 756 C CA . HIS A 1 103 ? -19.681 -1.707 9.875 1.00 95.56 103 HIS A CA 1
ATOM 757 C C . HIS A 1 103 ? -20.758 -0.779 9.308 1.00 95.56 103 HIS A C 1
ATOM 759 O O . HIS A 1 103 ? -21.913 -0.881 9.717 1.00 95.56 103 HIS A O 1
ATOM 765 N N . ASP A 1 104 ? -20.413 0.040 8.313 1.00 94.31 104 ASP A N 1
ATOM 766 C CA . ASP A 1 104 ? -21.337 0.962 7.646 1.00 94.31 104 ASP A CA 1
ATOM 767 C C . ASP A 1 104 ? -22.575 0.219 7.096 1.00 94.31 104 ASP A C 1
ATOM 769 O O . ASP A 1 104 ? -23.714 0.627 7.337 1.00 94.31 104 ASP A O 1
ATOM 773 N N . ILE A 1 105 ? -22.370 -0.927 6.432 1.00 94.62 105 ILE A N 1
ATOM 774 C CA . ILE A 1 105 ? -23.451 -1.787 5.926 1.00 94.62 105 ILE A CA 1
ATOM 775 C C . ILE A 1 105 ? -24.300 -2.339 7.079 1.00 94.62 105 ILE A C 1
ATOM 777 O O . ILE A 1 105 ? -25.528 -2.273 7.025 1.00 94.62 105 ILE A O 1
ATOM 781 N N . THR A 1 106 ? -23.678 -2.863 8.139 1.00 96.19 106 THR A N 1
ATOM 782 C CA . THR A 1 106 ? -24.408 -3.451 9.279 1.00 96.19 106 THR A CA 1
ATOM 783 C C . THR A 1 106 ? -25.2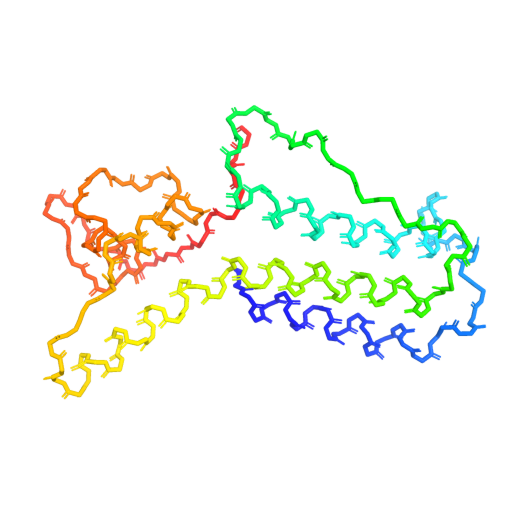48 -2.423 10.034 1.00 96.19 106 THR A C 1
ATOM 785 O O . THR A 1 106 ? -26.355 -2.751 10.454 1.00 96.19 106 THR A O 1
ATOM 788 N N . GLN A 1 107 ? -24.790 -1.168 10.129 1.00 92.94 107 GLN A N 1
ATOM 789 C CA . GLN A 1 107 ? -25.582 -0.066 10.681 1.00 92.94 107 GLN A CA 1
ATOM 790 C C . GLN A 1 107 ? -26.830 0.198 9.831 1.00 92.94 107 GLN A C 1
ATOM 792 O O . GLN A 1 107 ? -27.935 0.253 10.366 1.00 92.94 107 GLN A O 1
ATOM 797 N N . GLY A 1 108 ? -26.678 0.286 8.504 1.00 92.12 108 GLY A N 1
ATOM 798 C CA . GLY A 1 108 ? -27.811 0.466 7.590 1.00 92.12 108 GLY A CA 1
ATOM 799 C C . GLY A 1 108 ? -28.808 -0.700 7.609 1.00 92.12 108 GLY A C 1
ATOM 800 O O . GLY A 1 108 ? -30.010 -0.487 7.471 1.00 92.12 108 GLY A O 1
ATOM 801 N N . LEU A 1 109 ? -28.324 -1.926 7.825 1.00 95.81 109 LEU A N 1
ATOM 802 C CA . LEU A 1 109 ? -29.141 -3.141 7.887 1.00 95.81 109 LEU A CA 1
ATOM 803 C C . LEU A 1 109 ? -29.673 -3.469 9.292 1.00 95.81 109 LEU A C 1
ATOM 805 O O . LEU A 1 109 ? -30.368 -4.470 9.448 1.00 95.81 109 LEU A O 1
ATOM 809 N N . SER A 1 110 ? -29.369 -2.655 10.309 1.00 95.06 110 SER A N 1
ATOM 810 C CA . SER A 1 110 ? -29.725 -2.927 11.714 1.00 95.06 110 SER A CA 1
ATOM 811 C C . SER A 1 110 ? -29.225 -4.290 12.225 1.00 95.06 110 SER A C 1
ATOM 813 O O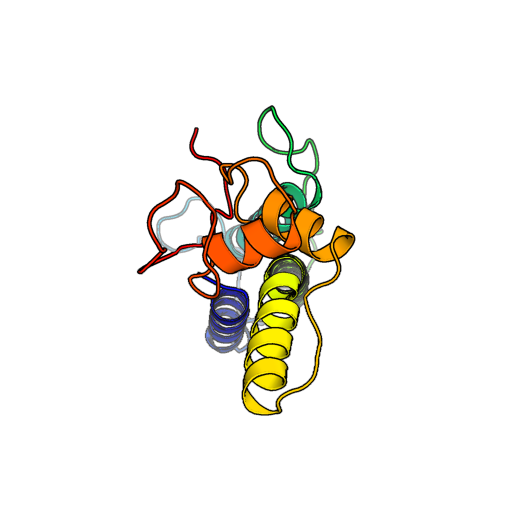 . SER A 1 110 ? -29.900 -4.969 12.998 1.00 95.06 110 SER A O 1
ATOM 815 N N . VAL A 1 111 ? -28.035 -4.701 11.784 1.00 96.62 111 VAL A N 1
ATOM 816 C CA . VAL A 1 111 ? -27.352 -5.911 12.255 1.00 96.62 111 VAL A CA 1
ATOM 817 C C . VAL A 1 111 ? -26.428 -5.532 13.410 1.00 96.62 111 VAL A C 1
ATOM 819 O O . VAL A 1 111 ? -25.589 -4.643 13.260 1.00 96.62 111 VAL A O 1
ATOM 822 N N . ASP A 1 112 ? -26.555 -6.218 14.550 1.00 94.75 112 ASP A N 1
ATOM 823 C CA . ASP A 1 112 ? -25.676 -6.016 15.709 1.00 94.75 112 ASP A CA 1
ATOM 824 C C . ASP A 1 112 ? -24.298 -6.641 15.457 1.00 94.75 112 ASP A C 1
ATOM 826 O O . ASP A 1 112 ? -24.000 -7.774 15.840 1.00 94.75 112 ASP A O 1
ATOM 830 N N . TRP A 1 113 ? -23.472 -5.903 14.720 1.00 95.75 113 TRP A N 1
ATOM 831 C CA . TRP A 1 113 ? -22.100 -6.264 14.411 1.00 95.75 113 TRP A CA 1
ATOM 832 C C . TRP A 1 113 ? -21.168 -5.071 14.605 1.00 95.75 113 TRP A C 1
ATOM 834 O O . TRP A 1 113 ? -21.481 -3.922 14.273 1.00 95.75 113 TRP A O 1
ATOM 844 N N . ARG A 1 114 ? -19.971 -5.359 15.114 1.00 95.62 114 ARG A N 1
ATOM 845 C CA . ARG A 1 114 ? -18.870 -4.402 15.208 1.00 95.62 114 ARG A CA 1
ATOM 846 C C . ARG A 1 114 ? -17.564 -5.057 14.759 1.00 95.62 114 ARG A C 1
ATOM 848 O O . ARG A 1 114 ? -17.427 -6.274 14.911 1.00 95.62 114 ARG A O 1
ATOM 855 N N . PRO A 1 115 ? -16.586 -4.265 14.278 1.00 95.88 115 PRO A N 1
ATOM 856 C CA . PRO A 1 115 ? -15.248 -4.764 13.996 1.00 95.88 115 PRO A CA 1
ATOM 857 C C . PRO A 1 115 ? -14.683 -5.547 15.195 1.00 95.88 115 PRO A C 1
ATOM 859 O O . PRO A 1 115 ? -14.712 -5.030 16.319 1.00 95.88 115 PRO A O 1
ATOM 862 N N . PRO A 1 116 ? -14.189 -6.784 15.000 1.00 96.62 116 PRO A N 1
ATOM 863 C CA . PRO A 1 116 ? -13.608 -7.568 16.084 1.00 96.62 116 PRO A CA 1
ATOM 864 C C . PRO A 1 116 ? -12.390 -6.869 16.691 1.00 96.62 1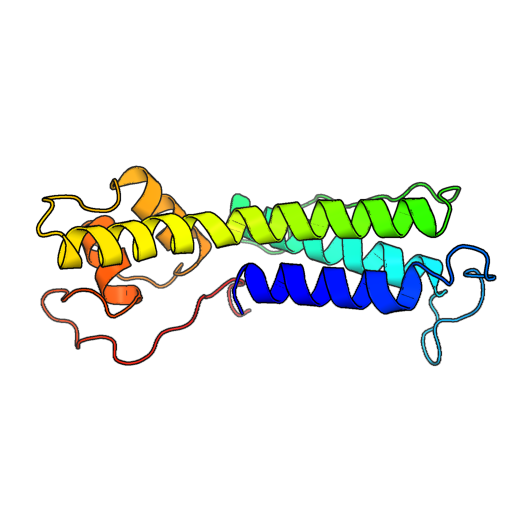16 PRO A C 1
ATOM 866 O O . PRO A 1 116 ? -11.494 -6.453 15.958 1.00 96.62 116 PRO A O 1
ATOM 869 N N . ALA A 1 117 ? -12.317 -6.814 18.024 1.00 95.38 117 ALA A N 1
ATOM 870 C CA . ALA A 1 117 ? -11.254 -6.115 18.750 1.00 95.38 117 ALA A CA 1
ATOM 871 C C . ALA A 1 117 ? -9.823 -6.447 18.271 1.00 95.38 117 ALA A C 1
ATOM 873 O O . ALA A 1 117 ? -9.063 -5.503 18.066 1.00 95.38 117 ALA A O 1
ATOM 874 N N . PRO A 1 118 ? -9.437 -7.714 17.994 1.00 93.69 118 PRO A N 1
ATOM 875 C CA . PRO A 1 118 ? -8.092 -8.014 17.494 1.00 93.69 118 PRO A CA 1
ATOM 876 C C . PRO A 1 118 ? -7.776 -7.366 16.140 1.00 93.69 118 PRO A C 1
ATOM 878 O O . PRO A 1 118 ? -6.664 -6.890 15.924 1.00 93.69 118 PRO A O 1
ATOM 881 N N . LEU A 1 119 ? -8.757 -7.320 15.233 1.00 92.50 119 LEU A N 1
ATOM 882 C CA . LEU A 1 119 ? -8.595 -6.686 13.926 1.00 92.50 119 LEU A CA 1
ATOM 883 C C . LEU A 1 119 ? -8.606 -5.160 14.052 1.00 92.50 119 LEU A C 1
ATOM 885 O O . LEU A 1 119 ? -7.808 -4.495 13.395 1.00 92.50 119 LEU A O 1
ATOM 889 N N . SER A 1 120 ? -9.438 -4.616 14.944 1.00 94.25 120 SER A N 1
ATOM 890 C CA . SER A 1 120 ? -9.444 -3.188 15.266 1.00 94.25 120 SER A CA 1
ATOM 891 C C . SER A 1 120 ? -8.098 -2.728 15.821 1.00 94.25 120 SER A C 1
ATOM 893 O O . SER A 1 120 ? -7.556 -1.737 15.341 1.00 94.25 120 SER A O 1
ATOM 895 N N . THR A 1 121 ? -7.518 -3.479 16.765 1.00 92.88 121 THR A N 1
ATOM 896 C CA . THR A 1 121 ? -6.167 -3.229 17.284 1.00 92.88 121 THR A CA 1
ATOM 897 C C . THR A 1 121 ? -5.163 -3.233 16.148 1.00 92.88 121 THR A C 1
ATOM 899 O O . THR A 1 121 ? -4.419 -2.277 15.997 1.00 92.88 121 THR A O 1
ATOM 902 N N . ALA A 1 122 ? -5.182 -4.260 15.299 1.00 88.12 122 ALA A N 1
ATOM 903 C CA . ALA A 1 122 ? -4.233 -4.366 14.202 1.00 88.12 122 ALA A CA 1
ATOM 904 C C . ALA A 1 122 ? -4.344 -3.191 13.209 1.00 88.12 122 ALA A C 1
ATOM 906 O O . ALA A 1 122 ? -3.330 -2.733 12.697 1.00 88.12 122 ALA A O 1
ATOM 907 N N . VAL A 1 123 ? -5.544 -2.666 12.947 1.00 89.25 123 VAL A N 1
ATOM 908 C CA . VAL A 1 123 ? -5.726 -1.462 12.118 1.00 89.25 123 VAL A CA 1
ATOM 909 C C . VAL A 1 123 ? -5.238 -0.202 12.831 1.00 89.25 123 VAL A C 1
ATOM 911 O O . VAL A 1 123 ? -4.535 0.597 12.219 1.00 89.25 123 VAL A O 1
ATOM 914 N N . LEU A 1 124 ? -5.591 -0.023 14.106 1.00 91.00 124 LEU A N 1
ATOM 915 C CA . LEU A 1 124 ? -5.178 1.133 14.906 1.00 91.00 124 LEU A CA 1
ATOM 916 C C . LEU A 1 124 ? -3.664 1.221 15.017 1.00 91.00 124 LEU A C 1
ATOM 918 O O . LEU A 1 124 ? -3.097 2.252 14.685 1.00 91.00 124 LEU A O 1
ATOM 922 N N . THR A 1 125 ? -3.036 0.114 15.404 1.00 86.56 125 THR A N 1
ATOM 923 C CA . THR A 1 125 ? -1.590 -0.087 15.417 1.00 86.56 125 THR A CA 1
ATOM 924 C C . THR A 1 125 ? -1.011 0.447 14.108 1.00 86.56 125 THR A C 1
ATOM 926 O O . THR A 1 125 ? -0.319 1.457 14.135 1.00 86.56 125 THR A O 1
ATOM 929 N N . ARG A 1 126 ? -1.421 -0.097 12.954 1.00 82.50 126 ARG A N 1
ATOM 930 C CA . ARG A 1 126 ? -0.821 0.213 11.643 1.00 82.50 126 ARG A CA 1
ATOM 931 C C . ARG A 1 126 ? -1.099 1.604 11.084 1.00 82.50 126 ARG A C 1
ATOM 933 O O . ARG A 1 126 ? -0.203 2.180 10.481 1.00 82.50 126 ARG A O 1
ATOM 940 N N . LEU A 1 127 ? -2.329 2.100 11.210 1.00 85.06 127 LEU A N 1
ATOM 941 C CA . LEU A 1 127 ? -2.802 3.270 10.457 1.00 85.06 127 LEU A CA 1
ATOM 942 C C . LEU A 1 127 ? -3.150 4.475 11.337 1.00 85.06 127 LEU A C 1
ATOM 944 O O . LEU A 1 127 ? -3.385 5.562 10.807 1.00 85.06 127 LEU A O 1
ATOM 948 N N . PHE A 1 128 ? -3.196 4.294 12.657 1.00 88.00 128 PHE A N 1
ATOM 949 C CA . PHE A 1 128 ? -3.452 5.342 13.645 1.00 88.00 128 PHE A CA 1
ATOM 950 C C . PHE A 1 128 ? -2.545 5.164 14.869 1.00 88.00 128 PHE A C 1
ATOM 952 O O . PHE A 1 128 ? -3.035 5.015 15.990 1.00 88.00 128 PHE A O 1
ATOM 959 N N . PRO A 1 129 ? -1.217 5.180 14.704 1.00 82.44 129 PRO A N 1
ATOM 960 C CA . PRO A 1 129 ? -0.317 4.839 15.796 1.00 82.44 129 PRO A CA 1
ATOM 961 C C . PRO A 1 129 ? -0.320 5.875 16.937 1.00 82.44 129 PRO A C 1
ATOM 963 O O . PRO A 1 129 ? 0.174 5.599 18.025 1.00 82.44 129 PRO A O 1
ATOM 966 N N . THR A 1 130 ? -0.904 7.055 16.707 1.00 86.88 130 THR A N 1
ATOM 967 C CA . THR A 1 130 ? -1.146 8.098 17.718 1.00 86.88 130 THR A CA 1
ATOM 968 C C . THR A 1 130 ? -2.569 8.063 18.301 1.00 86.88 130 THR A C 1
ATOM 970 O O . THR A 1 130 ? -2.985 9.004 18.980 1.00 86.88 130 THR A O 1
ATOM 973 N N . ALA A 1 131 ? -3.341 6.999 18.044 1.00 91.31 131 ALA A N 1
ATOM 974 C CA . ALA A 1 131 ? -4.683 6.828 18.593 1.00 91.31 131 ALA A CA 1
ATOM 975 C C . ALA A 1 131 ? -4.671 6.777 20.135 1.00 91.31 131 ALA A C 1
ATOM 977 O O . ALA A 1 131 ? -3.754 6.209 20.734 1.00 91.31 131 ALA A O 1
ATOM 978 N N . PRO A 1 132 ? -5.697 7.340 20.800 1.00 93.56 132 PRO A N 1
ATOM 979 C CA . PRO A 1 132 ? -5.800 7.288 22.254 1.00 93.56 132 PRO A CA 1
ATOM 980 C C . PRO A 1 132 ? -5.993 5.843 22.754 1.00 93.56 132 PRO A C 1
ATOM 982 O O . PRO A 1 132 ? -6.554 5.010 22.037 1.00 93.56 132 PRO A O 1
ATOM 985 N N . PRO A 1 133 ? -5.589 5.531 23.999 1.00 92.75 133 PRO A N 1
ATOM 986 C CA . PRO A 1 133 ? -5.861 4.229 24.598 1.00 92.75 133 PRO A CA 1
ATOM 987 C C . PRO A 1 133 ? -7.368 4.034 24.834 1.00 92.75 133 PRO A C 1
ATOM 989 O O . PRO A 1 133 ? -8.094 4.991 25.103 1.00 92.75 133 PRO A O 1
ATOM 992 N N . GLY A 1 134 ? -7.842 2.788 24.789 1.00 94.38 134 GLY A N 1
ATOM 993 C CA . GLY A 1 134 ? -9.245 2.457 25.043 1.00 94.38 134 GLY A CA 1
ATOM 994 C C . GLY A 1 134 ? -9.657 1.114 24.447 1.00 94.38 134 GLY A C 1
ATOM 995 O O . GLY A 1 134 ? -8.808 0.321 24.040 1.00 94.38 134 GLY A O 1
ATOM 996 N N . ASP A 1 135 ? -10.969 0.864 24.386 1.00 96.81 135 ASP A N 1
ATOM 997 C CA . ASP A 1 135 ? -11.512 -0.268 23.631 1.00 96.81 135 ASP A CA 1
ATOM 998 C C . ASP A 1 135 ? -11.168 -0.094 22.139 1.00 96.81 135 ASP A C 1
ATOM 1000 O O . ASP A 1 135 ? -11.591 0.896 21.534 1.00 96.81 135 ASP A O 1
ATOM 1004 N N . PRO A 1 136 ? -10.412 -1.015 21.520 1.00 96.38 136 PRO A N 1
ATOM 1005 C CA . PRO A 1 136 ? -9.870 -0.807 20.180 1.00 96.38 136 PRO A CA 1
ATOM 1006 C C . PRO A 1 136 ? -10.967 -0.675 19.121 1.00 96.38 136 PRO A C 1
ATOM 1008 O O . PRO A 1 136 ? -10.798 0.041 18.137 1.00 96.38 136 PRO A O 1
ATOM 1011 N N . THR A 1 137 ? -12.117 -1.320 19.313 1.00 97.00 137 THR A N 1
ATOM 1012 C CA . THR A 1 137 ? -13.244 -1.189 18.390 1.00 97.00 137 THR A CA 1
ATOM 1013 C C . THR A 1 137 ? -13.877 0.198 18.484 1.00 97.00 137 THR A C 1
ATOM 1015 O O . THR A 1 137 ? -14.104 0.825 17.451 1.00 97.00 137 THR A O 1
ATOM 1018 N N . GLN A 1 138 ? -14.115 0.726 19.688 1.00 96.62 138 GLN A N 1
ATOM 1019 C CA . GLN A 1 138 ? -14.599 2.101 19.860 1.00 96.62 138 GLN A CA 1
ATOM 1020 C C . GLN A 1 138 ? -13.595 3.140 19.358 1.00 96.62 138 GLN A C 1
ATOM 1022 O O . GLN A 1 138 ? -13.985 4.064 18.645 1.00 96.62 138 GLN A O 1
ATOM 1027 N N . VAL A 1 139 ? -12.310 2.974 19.683 1.00 96.69 139 VAL A N 1
ATOM 1028 C CA . VAL A 1 139 ? -11.250 3.891 19.249 1.00 96.69 139 VAL A CA 1
ATOM 1029 C C . VAL A 1 139 ? -11.145 3.908 17.722 1.00 96.69 139 VAL A C 1
ATOM 1031 O O . VAL A 1 139 ? -11.125 4.990 17.143 1.00 96.69 139 VAL A O 1
ATOM 1034 N N . LEU A 1 140 ? -11.182 2.751 17.047 1.00 95.75 140 LEU A N 1
ATOM 1035 C CA . LEU A 1 140 ? -11.171 2.682 15.579 1.00 95.75 140 LEU A CA 1
ATOM 1036 C C . LEU A 1 140 ? -12.366 3.413 14.954 1.00 95.75 140 LEU A C 1
ATOM 1038 O O . LEU A 1 140 ? -12.200 4.189 14.009 1.00 95.75 140 LEU A O 1
ATOM 1042 N N . LEU A 1 141 ? -13.573 3.192 15.480 1.00 95.94 141 LEU A N 1
ATOM 1043 C CA . LEU A 1 141 ? -14.771 3.870 14.984 1.00 95.94 141 LEU A CA 1
ATOM 1044 C C . LEU A 1 141 ? -14.701 5.384 15.224 1.00 95.94 141 LEU A C 1
ATOM 1046 O O . LEU A 1 141 ? -15.097 6.157 14.354 1.00 95.94 141 LEU A O 1
ATOM 1050 N N . TRP A 1 142 ? -14.153 5.831 16.354 1.00 96.06 142 TRP A N 1
ATOM 1051 C CA . TRP A 1 142 ? -13.942 7.253 16.619 1.00 96.06 142 TRP A CA 1
ATOM 1052 C C . TRP A 1 142 ? -12.886 7.873 15.697 1.00 96.06 142 TRP A C 1
ATOM 1054 O O . TRP A 1 142 ? -13.181 8.877 15.051 1.00 96.06 142 TRP A O 1
ATOM 1064 N N . CYS A 1 143 ? -11.705 7.252 15.558 1.00 94.19 143 CYS A N 1
ATOM 1065 C CA . CYS A 1 143 ? -10.620 7.703 14.672 1.00 94.19 143 CYS A CA 1
ATOM 1066 C C . CYS A 1 143 ? -11.088 7.902 13.226 1.00 94.19 143 CYS A C 1
ATOM 1068 O O . CYS A 1 143 ? -10.538 8.724 12.500 1.00 94.19 143 CYS A O 1
ATOM 1070 N N . THR A 1 144 ? -12.118 7.162 12.818 1.00 92.81 144 THR A N 1
ATOM 1071 C CA . THR A 1 144 ? -12.659 7.145 11.455 1.00 92.81 144 THR A CA 1
ATOM 1072 C C . THR A 1 144 ? -14.009 7.865 11.333 1.00 92.81 144 THR A C 1
ATOM 1074 O O . THR A 1 144 ? -14.716 7.694 10.338 1.00 92.81 144 THR A O 1
ATOM 1077 N N . GLY A 1 145 ? -14.391 8.665 12.339 1.00 93.12 145 GLY A N 1
ATOM 1078 C CA . GLY A 1 145 ? -15.591 9.516 12.326 1.00 93.12 145 GLY A CA 1
ATOM 1079 C C . GLY A 1 145 ? -16.933 8.778 12.410 1.00 93.12 145 GLY A C 1
ATOM 1080 O O . GLY A 1 145 ? -17.985 9.393 12.223 1.00 93.12 145 GLY A O 1
ATOM 1081 N N . ARG A 1 146 ? -16.915 7.472 12.693 1.00 94.12 146 ARG A N 1
ATOM 1082 C CA . ARG A 1 146 ? -18.084 6.578 12.758 1.00 94.12 146 ARG A CA 1
ATOM 1083 C C . ARG A 1 146 ? -18.643 6.401 14.167 1.00 94.12 146 ARG A C 1
ATOM 1085 O O . ARG A 1 146 ? -19.767 5.939 14.318 1.00 94.12 146 ARG A O 1
ATOM 1092 N N . GLY A 1 147 ? -17.892 6.796 15.190 1.00 92.69 147 GLY A N 1
ATOM 1093 C CA . GLY A 1 147 ? -18.284 6.663 16.590 1.00 92.69 147 GLY A CA 1
ATOM 1094 C C . GLY A 1 147 ? -17.931 7.878 17.439 1.00 92.69 147 GLY A C 1
ATOM 1095 O O . GLY A 1 147 ? -17.243 8.802 17.004 1.00 92.69 147 GLY A O 1
ATOM 1096 N N . GLU A 1 148 ? -18.414 7.851 18.674 1.00 92.75 148 GLU A N 1
ATOM 1097 C CA . GLU A 1 148 ? -18.019 8.776 19.732 1.00 92.75 148 GLU A CA 1
ATOM 1098 C C . GLU A 1 148 ? -17.043 8.080 20.681 1.00 92.75 148 GLU A C 1
ATOM 1100 O O . GLU A 1 148 ? -17.095 6.861 20.852 1.00 92.75 148 GLU A O 1
ATOM 1105 N N . LEU A 1 149 ? -16.161 8.861 21.301 1.00 94.19 149 LEU A N 1
ATOM 1106 C CA . LEU A 1 149 ? -15.249 8.391 22.334 1.00 94.19 149 LEU A CA 1
ATOM 1107 C C . LEU A 1 149 ? -15.314 9.376 23.498 1.00 94.19 149 LEU A C 1
ATOM 1109 O O . LEU A 1 149 ? -15.126 10.579 23.316 1.00 94.19 149 LEU A O 1
ATOM 1113 N N . THR A 1 150 ? -15.650 8.873 24.685 1.00 93.06 150 THR A N 1
ATOM 1114 C CA . THR A 1 150 ? -15.933 9.702 25.862 1.00 93.06 150 THR A CA 1
ATOM 1115 C C . THR A 1 150 ? -14.783 10.659 26.164 1.00 93.06 150 THR A C 1
ATOM 1117 O O . THR A 1 150 ? -13.633 10.245 26.281 1.00 93.06 150 THR A O 1
ATOM 1120 N N . GLY A 1 151 ? -15.106 11.943 26.330 1.00 90.81 151 GLY A N 1
ATOM 1121 C CA . GLY A 1 151 ? -14.124 12.980 26.656 1.00 90.81 151 GLY A CA 1
ATOM 1122 C C . GLY A 1 151 ? -13.323 13.502 25.461 1.00 90.81 151 GLY A C 1
ATOM 1123 O O . GLY A 1 151 ? -12.477 14.373 25.654 1.00 90.81 151 GLY A O 1
ATOM 1124 N N . LEU A 1 152 ? -13.598 13.027 24.242 1.00 92.19 152 LEU A N 1
ATOM 1125 C CA . LEU A 1 152 ? -12.951 13.499 23.022 1.00 92.19 152 LEU A CA 1
ATOM 1126 C C . LEU A 1 152 ? -13.973 14.065 22.027 1.00 92.19 152 LEU A C 1
ATOM 1128 O O . LEU A 1 152 ? -15.081 13.539 21.903 1.00 92.19 152 LEU A O 1
ATOM 1132 N N . PRO A 1 153 ? -13.624 15.142 21.298 1.00 92.00 153 PRO A N 1
ATOM 1133 C CA . PRO A 1 153 ? -14.497 15.688 20.270 1.00 92.00 153 PRO A CA 1
ATOM 1134 C C . PRO A 1 153 ? -14.705 14.664 19.152 1.00 92.00 153 PRO A C 1
ATOM 1136 O O . PRO A 1 153 ? -13.826 13.855 18.848 1.00 92.00 153 PRO A O 1
ATOM 1139 N N . ARG A 1 154 ? -15.875 14.707 18.515 1.00 89.62 154 ARG A N 1
ATOM 1140 C CA . ARG A 1 154 ? -16.167 13.864 17.353 1.00 89.62 154 ARG A CA 1
ATOM 1141 C C . ARG A 1 154 ? -15.210 14.196 16.205 1.00 89.62 154 ARG A C 1
ATOM 1143 O O . ARG A 1 154 ? -15.018 15.366 15.880 1.00 89.62 154 ARG A O 1
ATOM 1150 N N . GLN A 1 155 ? -14.676 13.168 15.549 1.00 90.81 155 GLN A N 1
ATOM 1151 C CA . GLN A 1 155 ? -13.878 13.345 14.337 1.00 90.81 155 GLN A CA 1
ATOM 1152 C C . GLN A 1 155 ? -14.772 13.718 13.147 1.00 90.81 155 GLN A C 1
ATOM 1154 O O . GLN A 1 155 ? -15.679 12.968 12.783 1.00 90.81 155 GLN A O 1
ATOM 1159 N N . THR A 1 156 ? -14.516 14.878 12.540 1.00 84.19 156 THR A N 1
ATOM 1160 C CA . THR A 1 156 ? -15.210 15.373 11.332 1.00 84.19 156 THR A CA 1
ATOM 1161 C C . THR A 1 156 ? -14.377 15.213 10.060 1.00 84.19 156 THR A C 1
ATOM 1163 O O . THR A 1 156 ? -14.915 15.255 8.957 1.00 84.19 156 THR A O 1
ATOM 1166 N N . SER A 1 157 ? -13.074 14.982 10.208 1.00 82.25 157 SER A N 1
ATOM 1167 C CA . SER A 1 157 ? -12.140 14.632 9.141 1.00 82.25 157 SER A CA 1
ATOM 1168 C C . SER A 1 157 ? -11.069 13.713 9.706 1.00 82.25 157 SER A C 1
ATOM 1170 O O . SER A 1 157 ? -10.652 13.903 10.845 1.00 82.25 157 SER A O 1
ATOM 1172 N N . TRP A 1 158 ? -10.588 12.763 8.915 1.00 78.75 158 TRP A N 1
ATOM 1173 C CA . TRP A 1 158 ? -9.557 11.824 9.343 1.00 78.75 158 TRP A CA 1
ATOM 1174 C C . TRP A 1 158 ? -8.646 11.458 8.171 1.00 78.75 158 TRP A C 1
ATOM 1176 O O . TRP A 1 158 ? -9.001 11.637 7.004 1.00 78.75 158 TRP A O 1
ATOM 1186 N N . ARG A 1 159 ? -7.438 10.986 8.487 1.00 76.25 159 ARG A N 1
ATOM 1187 C CA . ARG A 1 159 ? -6.445 10.506 7.522 1.00 76.25 159 ARG A CA 1
ATOM 1188 C C . ARG A 1 159 ? -5.697 9.320 8.115 1.00 76.25 159 ARG A C 1
ATOM 1190 O O . ARG A 1 159 ? -5.374 9.340 9.299 1.00 76.25 159 ARG A O 1
ATOM 1197 N N . TRP A 1 160 ? -5.390 8.337 7.275 1.00 74.50 160 TRP A N 1
ATOM 1198 C CA . TRP A 1 160 ? -4.459 7.264 7.610 1.00 74.50 160 TRP A CA 1
ATOM 1199 C C . TRP A 1 160 ? -3.050 7.833 7.815 1.00 74.50 160 TRP A C 1
ATOM 1201 O O . TRP A 1 160 ? -2.595 8.658 7.019 1.00 74.50 160 TRP A O 1
ATOM 1211 N N . GLN A 1 161 ? -2.359 7.378 8.856 1.00 67.94 161 GLN A N 1
ATOM 1212 C CA . GLN A 1 161 ? -0.948 7.661 9.111 1.00 67.94 161 GLN A CA 1
ATOM 1213 C C . GLN A 1 161 ? -0.152 6.409 8.735 1.00 67.94 161 GLN A C 1
ATOM 1215 O O . GLN A 1 161 ? 0.095 5.548 9.571 1.00 67.94 161 GLN A O 1
ATOM 1220 N N . ALA A 1 162 ? 0.176 6.272 7.446 1.00 52.66 162 ALA A N 1
ATOM 1221 C CA . ALA A 1 162 ? 0.883 5.095 6.935 1.00 52.66 162 ALA A CA 1
ATOM 1222 C C . ALA A 1 162 ? 2.400 5.105 7.230 1.00 52.66 162 ALA A C 1
ATOM 1224 O O . ALA A 1 162 ? 3.068 4.090 7.062 1.00 52.66 162 ALA A O 1
ATOM 1225 N N . ALA A 1 163 ? 2.933 6.240 7.686 1.00 46.50 163 ALA A N 1
ATOM 1226 C CA . ALA A 1 163 ? 4.295 6.392 8.178 1.00 46.50 163 ALA A CA 1
ATOM 1227 C C . ALA A 1 163 ? 4.273 7.335 9.388 1.00 46.50 163 ALA A C 1
ATOM 1229 O O . ALA A 1 163 ? 3.526 8.320 9.391 1.00 46.50 163 ALA A O 1
ATOM 1230 N N . GLN A 1 164 ? 5.062 7.015 10.415 1.00 43.75 164 GLN A N 1
ATOM 1231 C CA . GLN A 1 164 ? 5.329 7.949 11.507 1.00 43.75 164 GLN A CA 1
ATOM 1232 C C . GLN A 1 164 ? 6.108 9.142 10.942 1.00 43.75 164 GLN A C 1
ATOM 1234 O O . GLN A 1 164 ? 6.999 8.921 10.121 1.00 43.75 164 GLN A O 1
ATOM 1239 N N . PRO A 1 165 ? 5.781 10.385 11.326 1.00 37.69 165 PRO A N 1
ATOM 1240 C CA . PRO A 1 165 ? 6.689 11.491 11.076 1.00 37.69 165 PRO A CA 1
ATOM 1241 C C . PRO A 1 165 ? 7.993 11.267 11.859 1.00 37.69 165 PRO A C 1
ATOM 1243 O O . PRO A 1 165 ? 7.944 10.733 12.970 1.00 37.69 165 PRO A O 1
ATOM 1246 N N . ASP A 1 166 ? 9.115 11.660 11.250 1.00 38.25 166 ASP A N 1
ATOM 1247 C CA . ASP A 1 166 ? 10.441 11.715 11.887 1.00 38.25 166 ASP A CA 1
ATOM 1248 C C . ASP A 1 166 ? 10.435 12.542 13.188 1.00 38.25 166 ASP A C 1
ATOM 1250 O O . ASP A 1 166 ? 9.714 13.573 13.246 1.00 38.25 166 ASP A O 1
#